Protein AF-X0YRK7-F1 (afdb_monomer_lite)

Structure (mmCIF, N/CA/C/O backbone):
data_AF-X0YRK7-F1
#
_entry.id   AF-X0YRK7-F1
#
loop_
_atom_site.group_PDB
_atom_site.id
_atom_site.type_symbol
_atom_site.label_atom_id
_atom_site.label_alt_id
_atom_site.label_comp_id
_atom_site.label_asym_id
_atom_site.label_entity_id
_atom_site.label_seq_id
_atom_site.pdbx_PDB_ins_code
_atom_site.Cartn_x
_atom_site.Cartn_y
_atom_site.Cartn_z
_atom_site.occupancy
_atom_site.B_iso_or_equiv
_atom_site.auth_seq_id
_atom_site.auth_comp_id
_atom_site.auth_asym_id
_atom_site.auth_atom_id
_atom_site.pdbx_PDB_model_num
ATOM 1 N N . SER A 1 1 ? -12.675 8.859 -2.678 1.00 54.69 1 SER A N 1
ATOM 2 C CA . SER A 1 1 ? -11.907 7.668 -2.270 1.00 54.69 1 SER A CA 1
ATOM 3 C C . SER A 1 1 ? -12.889 6.687 -1.680 1.00 54.69 1 SER A C 1
ATOM 5 O O . SER A 1 1 ? -13.575 7.063 -0.734 1.00 54.69 1 SER A O 1
ATOM 7 N N . ASP A 1 2 ? -12.969 5.482 -2.236 1.00 64.06 2 ASP A N 1
ATOM 8 C CA . ASP A 1 2 ? -13.953 4.464 -1.834 1.00 64.06 2 ASP A CA 1
ATOM 9 C C . ASP A 1 2 ? -13.684 3.902 -0.430 1.00 64.06 2 ASP A C 1
ATOM 11 O O . ASP A 1 2 ? -14.585 3.387 0.222 1.00 64.06 2 ASP A O 1
ATOM 15 N N . PHE A 1 3 ? -12.466 4.080 0.091 1.00 77.81 3 PHE A N 1
ATOM 16 C CA . PHE A 1 3 ? -12.115 3.749 1.468 1.00 77.81 3 PHE A CA 1
ATOM 17 C C . PHE A 1 3 ? -12.044 5.025 2.318 1.00 77.81 3 PHE A C 1
ATOM 19 O O . PHE A 1 3 ? -11.131 5.842 2.167 1.00 77.81 3 PHE A O 1
ATOM 26 N N . ASN A 1 4 ? -13.042 5.209 3.184 1.00 80.94 4 ASN A N 1
ATOM 27 C CA . ASN A 1 4 ? -13.229 6.386 4.040 1.00 80.94 4 ASN A CA 1
ATOM 28 C C . ASN A 1 4 ? -13.220 6.007 5.538 1.00 80.94 4 ASN A C 1
ATOM 30 O O . ASN A 1 4 ? -13.046 4.841 5.901 1.00 80.94 4 ASN A O 1
ATOM 34 N N . SER A 1 5 ? -13.417 6.986 6.424 1.00 85.44 5 SER A N 1
ATOM 35 C CA . SER A 1 5 ? -13.373 6.802 7.885 1.00 85.44 5 S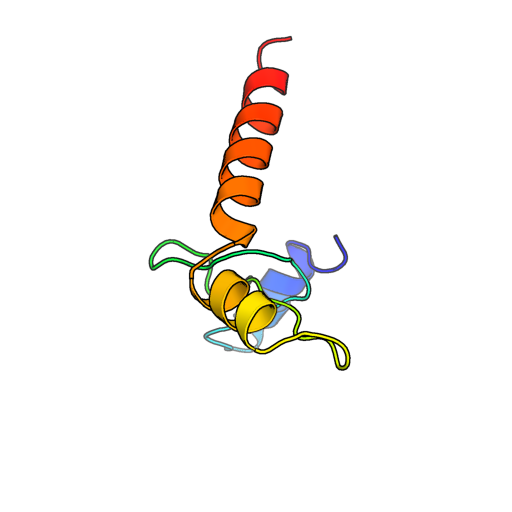ER A CA 1
ATOM 36 C C . SER A 1 5 ? -14.373 5.766 8.421 1.00 85.44 5 SER A C 1
ATOM 38 O O . SER A 1 5 ? -14.083 5.080 9.406 1.00 85.44 5 SER A O 1
ATOM 40 N N . SER A 1 6 ? -15.526 5.600 7.765 1.00 89.50 6 SER A N 1
ATOM 41 C CA . SER A 1 6 ? -16.521 4.585 8.134 1.00 89.50 6 SER A CA 1
ATOM 42 C C . SER A 1 6 ? -15.977 3.171 7.918 1.00 89.50 6 SER A C 1
ATOM 44 O O . SER A 1 6 ? -16.001 2.343 8.832 1.00 89.50 6 SER A O 1
ATOM 46 N N . HIS A 1 7 ? -15.373 2.924 6.751 1.00 88.31 7 HIS A N 1
ATOM 47 C CA . HIS A 1 7 ? -14.744 1.644 6.425 1.00 88.31 7 HIS A CA 1
ATOM 48 C C . HIS A 1 7 ? -13.572 1.323 7.362 1.00 88.31 7 HIS A C 1
ATOM 50 O O . HIS A 1 7 ? -13.481 0.208 7.875 1.00 88.31 7 HIS A O 1
ATOM 56 N N . GLN A 1 8 ? -12.725 2.309 7.674 1.00 88.25 8 GLN A N 1
ATOM 57 C CA . GLN A 1 8 ? -11.649 2.140 8.661 1.00 88.25 8 GLN A CA 1
ATOM 58 C C . GLN A 1 8 ? -12.197 1.739 10.035 1.00 88.25 8 GLN A C 1
ATOM 60 O O . GLN A 1 8 ? -11.658 0.853 10.698 1.00 88.25 8 GLN A O 1
ATOM 65 N N . SER A 1 9 ? -13.294 2.368 10.459 1.00 90.00 9 SER A N 1
ATOM 66 C CA . SER A 1 9 ? -13.939 2.064 11.736 1.00 90.00 9 SER A CA 1
ATOM 67 C C . SER A 1 9 ? -14.515 0.647 11.759 1.00 90.00 9 SER A C 1
ATOM 69 O O . SER A 1 9 ? -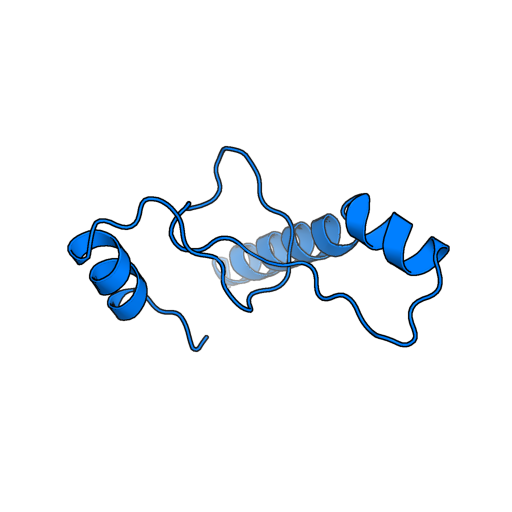14.412 -0.033 12.777 1.00 90.00 9 SER A O 1
ATOM 71 N N . MET A 1 10 ? -15.074 0.167 10.644 1.00 92.69 10 MET A N 1
ATOM 72 C CA . MET A 1 10 ? -15.530 -1.221 10.517 1.00 92.69 10 MET A CA 1
ATOM 73 C C . MET A 1 10 ? -14.378 -2.218 10.656 1.00 92.69 10 MET A C 1
ATOM 75 O O . MET A 1 10 ? -14.488 -3.158 11.439 1.00 92.69 10 MET A O 1
ATOM 79 N N . VAL A 1 11 ? -13.265 -1.988 9.952 1.00 92.69 11 VAL A N 1
ATOM 80 C CA . VAL A 1 11 ? -12.064 -2.840 10.012 1.00 92.69 11 VAL A CA 1
ATOM 81 C C . VAL A 1 11 ? -11.529 -2.924 11.445 1.00 92.69 11 VAL A C 1
ATOM 83 O O . VAL A 1 11 ? -11.262 -4.018 11.942 1.00 92.69 11 VAL A O 1
ATOM 86 N N . LYS A 1 12 ? -11.453 -1.782 12.143 1.00 91.06 12 LYS A N 1
ATOM 87 C CA . LYS A 1 12 ? -11.028 -1.714 13.550 1.00 91.06 12 LYS A CA 1
ATOM 88 C C . LYS A 1 12 ? -11.977 -2.483 14.474 1.00 91.06 12 LYS A C 1
ATOM 90 O O . LYS A 1 12 ? -11.512 -3.276 15.287 1.00 91.06 12 LYS A O 1
ATOM 95 N N . ARG A 1 13 ? -13.296 -2.293 14.330 1.00 95.06 13 ARG A N 1
ATOM 96 C CA . ARG A 1 13 ? -14.309 -3.005 15.136 1.00 95.06 13 ARG A CA 1
ATOM 97 C C . ARG A 1 13 ? -14.304 -4.514 14.903 1.00 95.06 13 ARG A C 1
ATOM 99 O O . ARG A 1 13 ? -14.545 -5.262 15.839 1.00 95.06 13 ARG A O 1
ATOM 106 N N . ALA A 1 14 ? -14.006 -4.954 13.684 1.00 95.00 14 ALA A N 1
ATOM 107 C CA . ALA A 1 14 ? -13.884 -6.369 13.347 1.00 95.00 14 ALA A CA 1
ATOM 108 C C . ALA A 1 14 ? -12.577 -7.014 13.858 1.00 95.00 14 ALA A C 1
ATOM 110 O O . ALA A 1 14 ? -12.374 -8.209 13.672 1.00 95.00 14 ALA A O 1
ATOM 111 N N . GLY A 1 15 ? -11.690 -6.250 14.507 1.00 95.94 15 GLY A N 1
ATOM 112 C CA . GLY A 1 15 ? -10.480 -6.774 15.144 1.00 95.94 15 GLY A CA 1
ATOM 113 C C . GLY A 1 15 ? -9.278 -6.948 14.212 1.00 95.94 15 GLY A C 1
ATOM 114 O O . GLY A 1 15 ? -8.236 -7.440 14.655 1.00 95.94 15 GLY A O 1
ATOM 115 N N . TYR A 1 16 ? -9.373 -6.512 12.952 1.00 94.56 16 TYR A N 1
ATOM 116 C CA . TYR A 1 16 ? -8.247 -6.553 12.021 1.00 94.56 16 TYR A CA 1
ATOM 117 C C . TYR A 1 16 ? -7.110 -5.640 12.485 1.00 94.56 16 TYR A C 1
ATOM 119 O O . TYR A 1 16 ? -7.323 -4.518 12.947 1.00 94.56 16 TYR A O 1
ATOM 127 N N . LYS A 1 17 ? -5.874 -6.119 12.327 1.00 92.44 17 LYS A N 1
ATOM 128 C CA . LYS A 1 17 ? -4.657 -5.366 12.676 1.00 92.44 17 LYS A CA 1
ATOM 129 C C . LYS A 1 17 ? -4.100 -4.555 11.511 1.00 92.44 17 LYS A C 1
ATOM 131 O O . LYS A 1 17 ? -3.361 -3.602 11.735 1.00 92.44 17 LYS A O 1
ATOM 136 N N . LEU A 1 18 ? -4.450 -4.942 10.287 1.00 93.19 18 LEU A N 1
ATOM 137 C CA . LEU A 1 18 ? -3.935 -4.354 9.062 1.00 93.19 18 LEU A CA 1
ATOM 138 C C . LEU A 1 18 ? -4.979 -4.468 7.950 1.00 93.19 18 LEU A C 1
ATOM 140 O O . LEU A 1 18 ? -5.672 -5.479 7.853 1.00 93.19 18 LEU A O 1
ATOM 144 N N . ALA A 1 19 ? -5.074 -3.441 7.110 1.00 92.38 19 ALA A N 1
ATOM 145 C CA . ALA A 1 19 ? -5.872 -3.453 5.894 1.00 92.38 19 ALA A CA 1
ATOM 146 C C . ALA A 1 19 ? -5.140 -2.731 4.764 1.00 92.38 19 ALA A C 1
ATOM 148 O O . ALA A 1 19 ? -4.486 -1.706 4.962 1.00 92.38 19 ALA A O 1
ATOM 149 N N . VAL A 1 20 ? -5.267 -3.292 3.566 1.00 91.44 20 VAL A N 1
ATOM 150 C CA . VAL A 1 20 ? -4.597 -2.824 2.358 1.00 91.44 20 VAL A CA 1
ATOM 151 C C . VAL A 1 20 ? -5.646 -2.316 1.371 1.00 91.44 20 VAL A C 1
ATOM 153 O O . VAL A 1 20 ? -6.689 -2.938 1.192 1.00 91.44 20 VAL A O 1
ATOM 156 N N . THR A 1 21 ? -5.379 -1.181 0.732 1.00 88.62 21 THR A N 1
ATOM 157 C CA . THR A 1 21 ? -6.349 -0.439 -0.086 1.00 88.62 21 THR A CA 1
ATOM 158 C C . THR A 1 21 ? -5.937 -0.355 -1.556 1.00 88.62 21 THR A C 1
ATOM 160 O O . THR A 1 21 ? -4.849 -0.772 -1.948 1.00 88.62 21 THR A O 1
ATOM 163 N N . ASN A 1 22 ? -6.801 0.218 -2.395 1.00 83.31 22 ASN A N 1
ATOM 164 C CA . ASN A 1 22 ? -6.483 0.529 -3.796 1.00 83.31 22 ASN A CA 1
ATOM 165 C C . ASN A 1 22 ? -5.736 1.863 -3.954 1.00 83.31 22 ASN A C 1
ATOM 167 O O . ASN A 1 22 ? -5.467 2.280 -5.075 1.00 83.31 22 ASN A O 1
ATOM 171 N N . ILE A 1 23 ? -5.423 2.556 -2.854 1.00 81.94 23 ILE A N 1
ATOM 172 C CA . ILE A 1 23 ? -4.715 3.834 -2.904 1.00 81.94 23 ILE A CA 1
ATOM 173 C C . ILE A 1 23 ? -3.269 3.567 -3.313 1.00 81.94 23 ILE A C 1
ATOM 175 O O . ILE A 1 23 ? -2.579 2.763 -2.683 1.00 81.94 23 ILE A O 1
ATOM 179 N N . TYR A 1 24 ? -2.804 4.266 -4.346 1.00 83.75 24 TYR A N 1
ATOM 180 C CA . TYR A 1 24 ? -1.430 4.142 -4.811 1.00 83.75 24 TYR A CA 1
ATOM 181 C C . TYR A 1 24 ? -0.440 4.851 -3.893 1.00 83.75 24 TYR A C 1
ATOM 183 O O . TYR A 1 24 ? -0.690 5.954 -3.400 1.00 83.75 24 TYR A O 1
ATOM 191 N N . GLY A 1 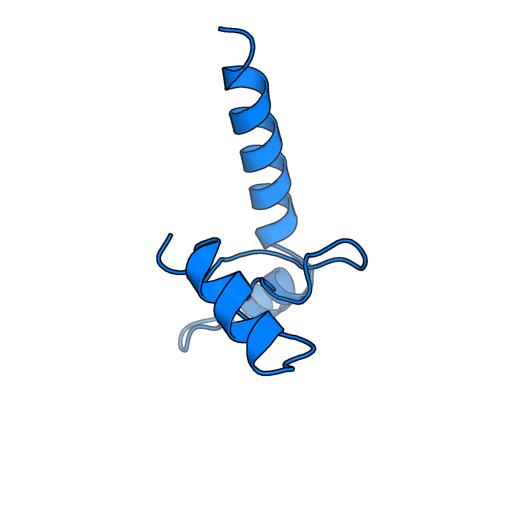25 ? 0.713 4.219 -3.694 1.00 78.31 25 GLY A N 1
ATOM 192 C CA . GLY A 1 25 ? 1.868 4.844 -3.067 1.00 78.31 25 GLY A CA 1
ATOM 193 C C . GLY A 1 25 ? 2.641 3.921 -2.140 1.00 78.31 25 GLY A C 1
ATOM 194 O O . GLY A 1 25 ? 2.298 2.758 -1.940 1.00 78.31 25 GLY A O 1
ATOM 195 N N . SER A 1 26 ? 3.688 4.487 -1.552 1.00 82.38 26 SER A N 1
ATOM 196 C CA . SER A 1 26 ? 4.580 3.794 -0.628 1.00 82.38 26 SER A CA 1
ATOM 197 C C . SER A 1 26 ? 4.052 3.859 0.806 1.00 82.38 26 SER A C 1
ATOM 199 O O . SER A 1 26 ? 3.423 4.845 1.211 1.00 82.38 26 SER A O 1
ATOM 201 N N . ASN A 1 27 ? 4.346 2.824 1.590 1.00 86.12 27 ASN A N 1
ATOM 202 C CA . ASN A 1 27 ? 4.092 2.804 3.027 1.00 86.12 27 ASN A CA 1
ATOM 203 C C . ASN A 1 27 ? 5.389 3.044 3.804 1.00 86.12 27 ASN A C 1
ATOM 205 O O . ASN A 1 27 ? 6.480 2.768 3.316 1.00 86.12 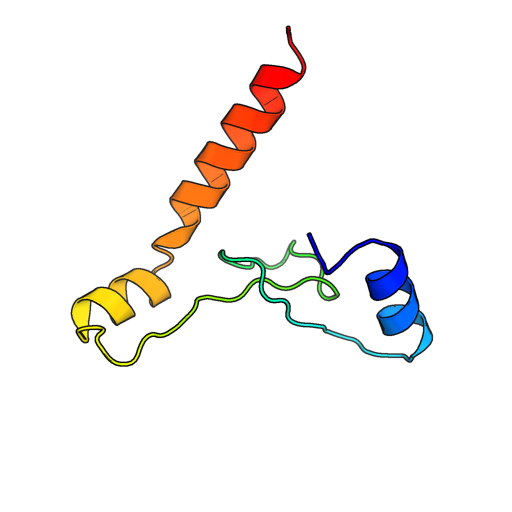27 ASN A O 1
ATOM 209 N N . SER A 1 28 ? 5.263 3.549 5.026 1.00 85.38 28 SER A N 1
ATOM 210 C CA . SER A 1 28 ? 6.364 3.659 5.984 1.00 85.38 28 SER A CA 1
ATOM 211 C C . SER A 1 28 ? 5.912 3.133 7.345 1.00 85.38 28 SER A C 1
ATOM 213 O O . SER A 1 28 ? 4.723 2.914 7.560 1.00 85.38 28 SER A O 1
ATOM 215 N N . HIS A 1 29 ? 6.832 3.028 8.304 1.00 87.44 29 HIS A N 1
ATOM 216 C CA . HIS A 1 29 ? 6.519 2.733 9.712 1.00 87.44 29 HIS A CA 1
ATOM 217 C C . HIS A 1 29 ? 5.481 3.673 10.367 1.00 87.44 29 HIS A C 1
ATOM 219 O O . HIS A 1 29 ? 4.915 3.330 11.397 1.00 87.44 29 HIS A O 1
ATOM 225 N N . ARG A 1 30 ? 5.225 4.855 9.782 1.00 87.94 30 ARG A N 1
ATOM 226 C CA . ARG A 1 30 ? 4.231 5.836 10.250 1.00 87.94 30 ARG A CA 1
ATOM 227 C C . ARG A 1 30 ? 2.902 5.755 9.491 1.00 87.94 30 ARG A C 1
ATOM 229 O O . ARG A 1 30 ? 2.010 6.551 9.762 1.00 87.94 30 ARG A O 1
ATOM 236 N N . SER A 1 31 ? 2.780 4.865 8.504 1.00 87.50 31 SER A N 1
ATOM 237 C CA . SER A 1 31 ? 1.530 4.686 7.764 1.00 87.50 31 SER A CA 1
ATOM 238 C C . SER A 1 31 ? 0.430 4.149 8.677 1.00 87.50 31 SER A C 1
ATOM 240 O O . SER A 1 31 ? 0.684 3.301 9.529 1.00 87.50 31 SER A O 1
ATOM 242 N N . ASP A 1 32 ? -0.808 4.593 8.452 1.00 88.88 32 ASP A N 1
ATOM 243 C CA . ASP A 1 32 ? -1.974 3.995 9.102 1.00 88.88 32 ASP A CA 1
ATOM 244 C C . ASP A 1 32 ? -2.124 2.541 8.632 1.00 88.88 32 ASP A C 1
ATOM 246 O O . ASP A 1 32 ? -2.392 2.277 7.457 1.00 88.88 32 ASP A O 1
ATOM 250 N N . LEU A 1 33 ? -1.956 1.597 9.560 1.00 91.94 33 LEU A N 1
ATOM 251 C CA . LEU A 1 33 ? -2.046 0.161 9.289 1.00 91.94 33 LEU A CA 1
ATOM 252 C C . LEU A 1 33 ? -3.420 -0.257 8.764 1.00 91.94 33 LEU A C 1
ATOM 254 O O . LEU A 1 33 ? -3.537 -1.278 8.097 1.00 91.94 33 LEU A O 1
ATOM 258 N N . THR A 1 34 ? -4.462 0.526 9.031 1.00 91.06 34 THR A N 1
ATOM 259 C CA . THR A 1 34 ? -5.818 0.259 8.542 1.00 91.06 34 THR A CA 1
ATOM 260 C C . THR A 1 34 ? -6.085 0.845 7.160 1.00 91.06 34 THR A C 1
ATOM 262 O O . THR A 1 34 ? -7.171 0.655 6.622 1.00 91.06 34 THR A O 1
ATOM 265 N N . MET A 1 35 ? -5.106 1.535 6.568 1.00 89.62 35 MET A N 1
ATOM 266 C CA . MET A 1 35 ? -5.213 2.167 5.255 1.00 89.62 35 MET A CA 1
ATOM 267 C C . MET A 1 35 ? -3.882 2.090 4.493 1.00 89.62 35 MET A C 1
ATOM 269 O O . MET A 1 35 ? -3.378 3.087 3.968 1.00 89.62 35 MET A O 1
ATOM 273 N N . LEU A 1 36 ? -3.286 0.900 4.428 1.00 90.81 36 LEU A N 1
ATOM 274 C CA . LEU A 1 36 ? -2.044 0.725 3.687 1.00 90.81 36 LEU A CA 1
ATOM 275 C C . LEU A 1 36 ? -2.274 0.885 2.186 1.00 90.81 36 LEU A C 1
ATOM 277 O O . LEU A 1 36 ? -3.281 0.446 1.622 1.00 90.81 36 LEU A O 1
ATOM 281 N N . LYS A 1 37 ? -1.312 1.529 1.536 1.00 88.12 37 LYS A N 1
ATOM 282 C CA . LYS A 1 37 ? -1.292 1.773 0.093 1.00 88.12 37 LYS A CA 1
ATOM 283 C C . LYS A 1 37 ? -0.740 0.561 -0.652 1.00 88.12 37 LYS A C 1
ATOM 285 O O . LYS A 1 37 ? -0.038 -0.259 -0.056 1.00 88.12 37 LYS A O 1
ATOM 290 N N . ARG A 1 38 ? -1.027 0.458 -1.949 1.00 87.19 38 ARG A N 1
ATOM 291 C CA . ARG A 1 38 ? -0.474 -0.574 -2.839 1.00 87.19 38 ARG A CA 1
ATOM 292 C C . ARG A 1 38 ? 0.280 0.023 -4.008 1.00 87.19 38 ARG A C 1
ATOM 294 O O . ARG A 1 38 ? -0.045 1.101 -4.498 1.00 87.19 38 ARG A O 1
ATOM 301 N N . THR A 1 39 ? 1.226 -0.757 -4.506 1.00 87.31 39 THR A N 1
ATOM 302 C CA . THR A 1 39 ? 1.867 -0.532 -5.795 1.00 87.31 39 THR A CA 1
ATOM 303 C C . T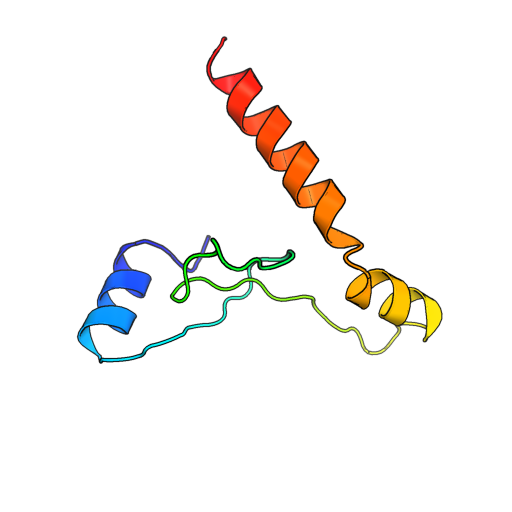HR A 1 39 ? 1.226 -1.490 -6.799 1.00 87.31 39 THR A C 1
ATOM 305 O O . THR A 1 39 ? 1.331 -2.702 -6.609 1.00 87.31 39 THR A O 1
ATOM 308 N N . PRO A 1 40 ? 0.499 -0.995 -7.816 1.00 85.56 40 PRO A N 1
ATOM 309 C CA . PRO A 1 40 ? -0.123 -1.864 -8.804 1.00 85.56 40 PRO A CA 1
ATOM 310 C C . PRO A 1 40 ? 0.960 -2.512 -9.665 1.00 85.56 40 PRO A C 1
ATOM 312 O O . PRO A 1 40 ? 1.932 -1.847 -10.026 1.00 85.56 40 PRO A O 1
ATOM 315 N N . VAL A 1 41 ? 0.766 -3.779 -10.015 1.00 87.75 41 VAL A N 1
ATOM 316 C CA . VAL A 1 41 ? 1.617 -4.517 -10.955 1.00 87.75 41 VAL A CA 1
ATOM 317 C C . VAL A 1 41 ? 0.784 -4.801 -12.193 1.00 87.75 41 VAL A C 1
ATOM 319 O O . VAL A 1 41 ? -0.325 -5.325 -12.067 1.00 87.75 41 VAL A O 1
ATOM 322 N N . TYR A 1 42 ? 1.282 -4.428 -13.369 1.00 88.31 42 TYR A N 1
ATOM 323 C CA . TYR A 1 42 ? 0.572 -4.651 -14.628 1.00 88.31 42 TYR A CA 1
ATOM 324 C C . TYR A 1 42 ? 1.219 -5.772 -15.441 1.00 88.31 42 TYR A C 1
ATOM 326 O O . TYR A 1 42 ? 2.422 -6.000 -15.386 1.00 88.31 42 TYR A O 1
ATOM 334 N N . ASN A 1 43 ? 0.401 -6.470 -16.227 1.00 91.38 43 ASN A N 1
ATOM 335 C CA . ASN A 1 43 ? 0.819 -7.614 -17.046 1.00 91.38 43 ASN A CA 1
ATOM 336 C C . ASN A 1 43 ? 1.795 -7.265 -18.184 1.00 91.38 43 ASN A C 1
ATOM 338 O O . ASN A 1 43 ? 2.433 -8.157 -18.727 1.00 91.38 43 ASN A O 1
ATOM 342 N N . HIS A 1 44 ? 1.883 -5.991 -18.555 1.00 92.56 44 HIS A N 1
ATOM 343 C CA . HIS A 1 44 ? 2.733 -5.477 -19.627 1.00 92.56 44 HIS A CA 1
ATOM 344 C C . HIS A 1 44 ? 3.969 -4.738 -19.093 1.00 92.56 44 HIS A C 1
ATOM 346 O O . HIS A 1 44 ? 4.640 -4.046 -19.855 1.00 92.56 44 HIS A O 1
ATOM 352 N N . GLU A 1 45 ? 4.261 -4.824 -17.792 1.00 91.50 45 GLU A N 1
ATOM 353 C CA . GLU A 1 45 ? 5.458 -4.189 -17.243 1.00 91.50 45 GLU A CA 1
ATOM 354 C C . GLU A 1 45 ? 6.726 -4.945 -17.601 1.00 91.50 45 GLU A C 1
ATOM 356 O O . GLU A 1 45 ? 6.798 -6.168 -17.481 1.00 91.50 45 GLU A O 1
ATOM 361 N N . SER A 1 46 ? 7.756 -4.186 -17.972 1.00 94.12 46 SER A N 1
ATOM 362 C CA . SER A 1 46 ? 9.109 -4.717 -18.046 1.00 94.12 46 SER A CA 1
ATOM 363 C C . SER A 1 46 ? 9.680 -4.945 -16.637 1.00 94.12 46 SER A C 1
ATOM 365 O O . SER A 1 46 ? 9.265 -4.266 -15.685 1.00 94.12 46 SER A O 1
ATOM 367 N N . PRO A 1 47 ? 10.664 -5.849 -16.483 1.00 93.12 47 PRO A N 1
ATOM 368 C CA . PRO A 1 47 ? 11.383 -6.025 -15.224 1.00 93.12 47 PRO A CA 1
ATOM 369 C C . PRO A 1 47 ? 11.953 -4.716 -14.657 1.00 93.12 47 PRO A C 1
ATOM 371 O O . PRO A 1 47 ? 11.900 -4.501 -13.450 1.00 93.12 47 PRO A O 1
ATOM 374 N N . GLU A 1 48 ? 12.433 -3.810 -15.512 1.00 90.69 48 GLU A N 1
ATOM 375 C CA . GLU A 1 48 ? 12.977 -2.505 -15.114 1.00 90.69 48 GLU A CA 1
ATOM 376 C C . GLU A 1 48 ? 11.885 -1.601 -14.536 1.00 90.69 48 GLU A C 1
ATOM 378 O O . GLU A 1 48 ? 12.057 -1.011 -13.470 1.00 90.69 48 GLU A O 1
ATOM 383 N N . SER A 1 49 ? 10.727 -1.534 -15.199 1.00 85.62 49 SER A N 1
ATOM 384 C CA . SER A 1 49 ? 9.579 -0.742 -14.732 1.00 85.62 49 SER A CA 1
ATOM 385 C C . SER A 1 49 ? 9.074 -1.247 -13.378 1.00 85.62 49 SER A C 1
ATOM 387 O O . SER A 1 49 ? 8.770 -0.463 -12.473 1.00 85.62 49 SER A O 1
ATOM 389 N N . PHE A 1 50 ? 9.051 -2.570 -13.211 1.00 89.00 50 PHE A N 1
ATOM 390 C CA . PHE A 1 50 ? 8.718 -3.211 -11.947 1.00 89.00 50 PHE A CA 1
ATOM 391 C C . PHE A 1 50 ? 9.761 -2.926 -10.852 1.00 89.00 50 PHE A C 1
ATOM 393 O O . PHE A 1 50 ? 9.391 -2.596 -9.723 1.00 89.00 50 PHE A O 1
ATOM 400 N N . ALA A 1 51 ? 11.056 -2.992 -11.173 1.00 88.69 51 ALA A N 1
ATOM 401 C CA . ALA A 1 51 ? 12.133 -2.669 -10.238 1.00 88.69 51 ALA A CA 1
ATOM 402 C C . ALA A 1 51 ? 12.025 -1.220 -9.742 1.00 88.69 51 ALA A C 1
ATOM 404 O O . ALA A 1 51 ? 12.009 -0.986 -8.534 1.00 88.69 51 ALA A O 1
ATOM 405 N N . MET A 1 52 ? 11.801 -0.261 -10.647 1.00 84.69 52 MET A N 1
ATOM 406 C CA . MET A 1 52 ? 11.586 1.144 -10.283 1.00 84.69 52 MET A CA 1
ATOM 407 C C . MET A 1 52 ? 10.419 1.303 -9.298 1.00 84.69 52 MET A C 1
ATOM 409 O O . MET A 1 52 ? 10.509 2.036 -8.309 1.00 84.69 52 MET A O 1
ATOM 413 N N . LYS A 1 53 ? 9.307 0.599 -9.534 1.00 85.06 53 LYS A N 1
ATOM 414 C CA . LYS A 1 53 ? 8.149 0.596 -8.631 1.00 85.06 53 LYS A CA 1
ATOM 415 C C . LYS A 1 53 ? 8.487 0.080 -7.234 1.00 85.06 53 LYS A C 1
ATOM 417 O O . LYS A 1 53 ? 8.061 0.697 -6.254 1.00 85.06 53 LYS A O 1
ATOM 422 N N . CYS A 1 54 ? 9.254 -1.004 -7.144 1.00 83.19 54 CYS A N 1
ATOM 423 C CA . CYS A 1 54 ? 9.739 -1.562 -5.881 1.00 83.19 54 CYS A CA 1
ATOM 424 C C . CYS A 1 54 ? 10.688 -0.603 -5.147 1.00 83.19 54 CYS A C 1
ATOM 426 O O . CYS A 1 54 ? 10.605 -0.473 -3.928 1.00 83.19 54 CYS A O 1
ATOM 428 N N . GLU A 1 55 ? 11.507 0.146 -5.884 1.00 84.38 55 GLU A N 1
ATOM 429 C CA . GLU A 1 55 ? 12.414 1.175 -5.355 1.00 84.38 55 GLU A CA 1
ATOM 430 C C . GLU A 1 55 ? 11.700 2.478 -4.955 1.00 84.38 55 GLU A C 1
ATOM 432 O O . GLU A 1 55 ? 12.318 3.469 -4.564 1.00 84.38 55 GLU A O 1
ATOM 437 N N . GLY A 1 56 ? 10.367 2.489 -4.999 1.00 74.69 56 GLY A N 1
ATOM 438 C CA . GLY A 1 56 ? 9.578 3.616 -4.541 1.00 74.69 56 GLY A CA 1
ATOM 439 C C . GLY A 1 56 ? 9.396 4.686 -5.608 1.00 74.69 56 GLY A C 1
ATOM 440 O O . GLY A 1 56 ? 9.307 5.864 -5.257 1.00 74.69 56 GLY A O 1
ATOM 441 N N . TYR A 1 57 ? 9.245 4.295 -6.878 1.00 72.94 57 TYR A N 1
ATOM 442 C CA . TYR A 1 57 ? 8.824 5.190 -7.962 1.00 72.94 57 TYR A CA 1
ATOM 443 C C . TYR A 1 57 ? 7.602 6.040 -7.594 1.00 72.94 57 TYR A C 1
ATOM 445 O O . TYR A 1 57 ? 7.511 7.176 -8.013 1.00 72.94 57 TYR A O 1
ATOM 453 N N . TYR A 1 58 ? 6.672 5.580 -6.754 1.00 68.81 58 TYR A N 1
ATOM 454 C CA . TYR A 1 58 ? 5.524 6.404 -6.336 1.00 68.81 58 TYR A CA 1
ATOM 455 C C . TYR A 1 58 ? 5.778 7.291 -5.105 1.00 68.81 58 TYR A C 1
ATOM 457 O O . TYR A 1 58 ? 4.895 8.034 -4.670 1.00 68.81 58 TYR A O 1
ATOM 465 N N . SER A 1 59 ? 6.984 7.266 -4.540 1.00 68.81 59 SER A N 1
ATOM 466 C CA . SER A 1 59 ? 7.343 8.067 -3.365 1.00 68.81 59 SER A CA 1
ATOM 467 C C . SER A 1 59 ? 7.433 9.562 -3.690 1.00 68.81 59 SER A C 1
ATOM 469 O O . SER A 1 59 ? 7.083 10.390 -2.847 1.00 68.81 59 SER A O 1
ATOM 471 N N . TRP A 1 60 ? 7.849 9.932 -4.910 1.00 67.94 60 TRP A N 1
ATOM 472 C CA . TRP A 1 60 ? 7.881 11.338 -5.343 1.00 67.94 60 TRP A CA 1
ATOM 473 C C . TRP A 1 60 ? 6.475 11.904 -5.572 1.00 67.94 60 TRP A C 1
ATOM 475 O O . TRP A 1 60 ? 6.219 13.054 -5.216 1.00 67.94 60 TRP A O 1
ATOM 485 N N . VAL A 1 61 ? 5.538 11.083 -6.059 1.00 63.91 61 VAL A N 1
ATOM 486 C CA . VAL A 1 61 ? 4.124 11.464 -6.218 1.00 63.91 61 VAL A CA 1
ATOM 487 C C . VAL A 1 61 ? 3.512 11.830 -4.865 1.00 63.91 61 VAL A C 1
ATOM 489 O O . VAL A 1 61 ? 2.825 12.843 -4.749 1.00 63.91 61 VAL A O 1
ATOM 492 N N . GLY A 1 62 ? 3.828 11.062 -3.814 1.00 60.41 62 GLY A N 1
A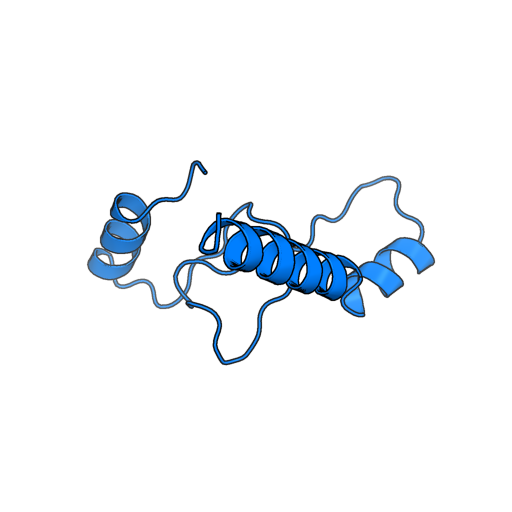TOM 493 C CA . GLY A 1 62 ? 3.418 11.382 -2.445 1.00 60.41 62 GLY A CA 1
ATOM 494 C C . GLY A 1 62 ? 3.967 12.724 -1.942 1.00 60.41 62 GLY A C 1
ATOM 495 O O . GLY A 1 62 ? 3.232 13.481 -1.309 1.00 60.41 62 GLY A O 1
ATOM 496 N N . LYS A 1 63 ? 5.228 13.057 -2.262 1.00 66.31 63 LYS A N 1
ATOM 497 C CA . LYS A 1 63 ? 5.831 14.358 -1.915 1.00 66.31 63 LYS A CA 1
ATOM 498 C C . LYS A 1 63 ? 5.138 15.519 -2.633 1.00 66.31 63 LYS A C 1
ATOM 500 O O . LYS A 1 63 ? 4.807 16.508 -1.989 1.00 66.31 63 LYS A O 1
ATOM 505 N N . LEU A 1 64 ? 4.870 15.393 -3.934 1.00 65.81 64 LEU A N 1
ATOM 506 C CA . LEU A 1 64 ? 4.162 16.429 -4.694 1.00 65.81 64 LEU A CA 1
ATOM 507 C C . LEU A 1 64 ? 2.725 16.624 -4.212 1.00 65.81 64 LEU A C 1
ATOM 509 O O . LEU A 1 64 ? 2.301 17.760 -4.024 1.00 65.81 64 LEU A O 1
ATOM 513 N N . GLN A 1 65 ? 1.986 15.539 -3.960 1.00 60.03 65 GLN A N 1
ATOM 514 C CA . GLN A 1 65 ? 0.638 15.641 -3.398 1.00 60.03 65 GLN A CA 1
ATOM 515 C C . GLN A 1 65 ? 0.643 16.366 -2.055 1.00 60.03 65 GLN A C 1
ATOM 517 O O . GLN A 1 65 ? -0.217 17.217 -1.834 1.00 60.03 65 GLN A O 1
ATOM 522 N N . TRP A 1 66 ? 1.612 16.074 -1.182 1.00 62.69 66 TRP A N 1
ATOM 523 C CA . TRP A 1 66 ? 1.761 16.772 0.093 1.00 62.69 66 TRP A CA 1
ATOM 524 C C . TRP A 1 66 ? 2.028 18.269 -0.109 1.00 62.69 66 TRP A C 1
ATOM 526 O O . TRP A 1 66 ? 1.327 19.086 0.479 1.00 62.69 66 TRP A O 1
ATOM 536 N N . ILE A 1 67 ? 2.955 18.650 -0.994 1.00 71.69 67 ILE A N 1
ATOM 537 C CA . ILE A 1 67 ? 3.229 20.067 -1.294 1.00 71.69 67 ILE A CA 1
ATOM 538 C C . ILE A 1 67 ? 1.959 20.768 -1.795 1.00 71.69 67 ILE A C 1
ATOM 540 O O . ILE A 1 67 ? 1.556 21.788 -1.242 1.00 71.69 67 ILE A O 1
ATOM 544 N N . LEU A 1 68 ? 1.281 20.198 -2.793 1.00 68.56 68 LEU A N 1
ATOM 545 C CA . LEU A 1 68 ? 0.090 20.802 -3.399 1.00 68.56 68 LEU A CA 1
ATOM 546 C C . LEU A 1 68 ? -1.074 20.953 -2.411 1.00 68.56 68 LEU A C 1
ATOM 548 O O . LEU A 1 68 ? -1.806 21.939 -2.463 1.00 68.56 68 LEU A O 1
ATOM 552 N N . SER A 1 69 ? -1.252 19.994 -1.500 1.00 67.69 69 SER A N 1
ATOM 553 C CA . SER A 1 69 ? -2.317 20.063 -0.492 1.00 67.69 69 SER A CA 1
ATOM 554 C C . SER A 1 69 ? -2.016 21.042 0.646 1.00 67.69 69 SER A C 1
ATOM 556 O O . SER A 1 69 ? -2.959 21.615 1.186 1.00 67.69 69 SER A O 1
ATOM 558 N N . ASN A 1 70 ? -0.743 21.304 0.962 1.00 59.03 70 ASN A N 1
ATOM 559 C CA . ASN A 1 70 ? -0.360 22.312 1.958 1.00 59.03 70 ASN A CA 1
ATOM 560 C C . ASN A 1 70 ? -0.342 23.735 1.378 1.00 59.03 70 ASN A C 1
ATOM 562 O O . ASN A 1 70 ? -0.757 24.663 2.059 1.00 59.03 70 ASN A O 1
ATOM 566 N N . VAL A 1 71 ? 0.045 23.928 0.111 1.00 63.25 71 VAL A N 1
ATOM 567 C CA . VAL A 1 71 ? -0.019 25.252 -0.547 1.00 63.25 71 VAL A CA 1
ATOM 568 C C . VAL A 1 71 ? -1.462 25.761 -0.645 1.00 63.25 71 VAL A C 1
ATOM 570 O O . VAL A 1 71 ? -1.715 26.951 -0.490 1.00 63.25 71 VAL A O 1
ATOM 573 N N . ARG A 1 72 ? -2.434 24.858 -0.816 1.00 50.94 72 ARG A N 1
ATOM 574 C CA . ARG A 1 72 ? -3.863 25.200 -0.873 1.00 50.94 72 ARG A CA 1
ATOM 575 C C . ARG A 1 72 ? -4.453 25.682 0.464 1.00 50.94 72 ARG A C 1
ATOM 577 O O . ARG A 1 72 ? -5.583 26.141 0.468 1.00 50.94 72 ARG A O 1
ATOM 584 N N . GLN A 1 73 ? -3.731 25.565 1.581 1.00 46.47 73 GLN A N 1
ATOM 585 C CA . GLN A 1 73 ? -4.160 26.097 2.884 1.00 46.47 73 GLN A CA 1
ATOM 586 C C . GLN A 1 73 ? -3.722 27.554 3.123 1.00 46.47 73 GLN A C 1
ATOM 588 O O . GLN A 1 73 ? -4.085 28.129 4.145 1.00 46.47 73 GLN A O 1
ATOM 593 N N . TYR A 1 74 ? -2.957 28.149 2.199 1.00 43.53 74 TYR A N 1
ATOM 594 C CA . TYR A 1 74 ? -2.434 29.520 2.296 1.00 43.53 74 TYR A CA 1
ATOM 595 C C . TYR A 1 74 ? -3.024 30.485 1.248 1.00 43.53 74 TYR A C 1
ATOM 597 O O . TYR A 1 74 ? -2.517 31.594 1.089 1.00 43.53 74 TYR A O 1
ATOM 605 N N . ILE A 1 75 ? -4.079 30.066 0.540 1.00 43.44 75 ILE A N 1
ATOM 606 C CA . ILE A 1 75 ? -4.889 30.875 -0.390 1.00 43.44 75 ILE A CA 1
ATOM 607 C C . ILE A 1 75 ? -6.336 30.789 0.084 1.00 43.44 75 ILE A C 1
ATOM 609 O O . ILE A 1 75 ? -6.999 31.845 0.137 1.00 43.44 75 ILE A O 1
#

Foldseek 3Di:
DVDDPVNLVVCVVVPHPADEDDAAFDDDPPDDRSYHYDQDDDPPDDPVNVVCSVVTVRHVVVVVVVVVVVVVVVD

Radius of gyration: 15.0 Å; chains: 1; bounding box: 30×38×35 Å

Secondary structure (DSSP, 8-state):
--S-HHHHHHHHHTT-S--EEEEES---TTS-GGGEEE----TT--HHHHHHHHTTTTHHHHHHHHHHHHHTT--

Sequence (75 aa):
SDFNSSHQSMVKRAGYKLAVTNIYGSNSHRSDLTMLKRTPVYNHESPESFAMKCEGYYSWVGKLQWILSNVRQYI

Organism: NCBI:txid412755

pLDDT: mean 80.74, std 13.42, range [43.44, 95.94]